Protein AF-A0ABD6CGY3-F1 (afdb_monomer_lite)

Organism: NCBI:txid1126241

Structure (mmCIF, N/CA/C/O backbone):
data_AF-A0ABD6CGY3-F1
#
_entry.id   AF-A0ABD6CGY3-F1
#
loop_
_atom_site.group_PDB
_atom_site.id
_atom_site.type_symbol
_atom_site.label_atom_id
_atom_site.label_alt_id
_atom_site.label_comp_id
_atom_site.label_asym_id
_atom_site.label_entity_id
_atom_site.label_seq_id
_atom_site.pdbx_PDB_ins_code
_atom_site.Cartn_x
_atom_site.Cartn_y
_atom_site.Cartn_z
_atom_site.occupancy
_atom_site.B_iso_or_equiv
_atom_site.auth_seq_id
_atom_site.auth_comp_id
_atom_site.auth_asym_id
_atom_site.auth_atom_id
_atom_site.pdbx_PDB_model_num
ATOM 1 N N . MET A 1 1 ? 6.814 -21.842 37.282 1.00 45.16 1 MET A N 1
ATOM 2 C CA . MET A 1 1 ? 6.608 -22.205 35.866 1.00 45.16 1 MET A CA 1
ATOM 3 C C . MET A 1 1 ? 5.129 -22.020 35.593 1.00 45.16 1 MET A C 1
ATOM 5 O O . MET A 1 1 ? 4.341 -22.795 36.112 1.00 45.16 1 MET A O 1
ATOM 9 N N . THR A 1 2 ? 4.745 -20.936 34.924 1.00 46.62 2 THR A N 1
ATOM 10 C CA . THR A 1 2 ? 3.344 -20.620 34.611 1.00 46.62 2 THR A CA 1
ATOM 11 C C . THR A 1 2 ? 3.221 -20.396 33.108 1.00 46.62 2 THR A C 1
ATOM 13 O O . THR A 1 2 ? 3.929 -19.546 32.574 1.00 46.62 2 THR A O 1
ATOM 16 N N . ASN A 1 3 ? 2.371 -21.231 32.499 1.00 42.38 3 ASN A N 1
ATOM 17 C CA . ASN A 1 3 ? 1.693 -21.188 31.193 1.00 42.38 3 ASN A CA 1
ATOM 18 C C . ASN A 1 3 ? 1.908 -19.918 30.353 1.00 42.38 3 ASN A C 1
ATOM 20 O O . ASN A 1 3 ? 1.675 -18.812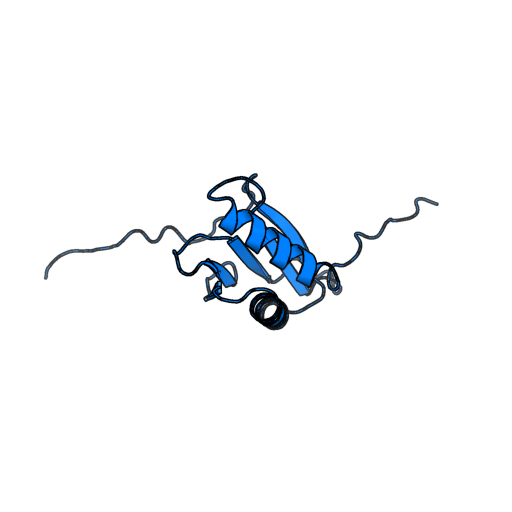 30.828 1.00 42.38 3 ASN A O 1
ATOM 24 N N . SER A 1 4 ? 2.414 -20.052 29.123 1.00 51.31 4 SER A N 1
ATOM 25 C CA . SER A 1 4 ? 1.615 -20.325 27.908 1.00 51.31 4 SER A CA 1
ATOM 26 C C . SER A 1 4 ? 0.495 -19.302 27.709 1.00 51.31 4 SER A C 1
ATOM 28 O O . SER A 1 4 ? -0.676 -19.595 27.927 1.00 51.31 4 SER A O 1
ATOM 30 N N . SER A 1 5 ? 0.896 -18.116 27.252 1.00 49.97 5 SER A N 1
ATOM 31 C CA . SER A 1 5 ? 0.102 -17.299 26.336 1.00 49.97 5 SER A CA 1
ATOM 32 C C . SER A 1 5 ? 0.797 -17.373 24.980 1.00 49.97 5 SER A C 1
ATOM 34 O O . SER A 1 5 ? 1.530 -16.468 24.591 1.00 49.97 5 SER A O 1
ATOM 36 N N . GLU A 1 6 ? 0.627 -18.497 24.288 1.00 47.41 6 GLU A N 1
ATOM 37 C CA . GLU A 1 6 ? 0.758 -18.517 22.833 1.00 47.41 6 GLU A CA 1
ATOM 38 C C . GLU A 1 6 ? -0.473 -17.780 22.303 1.00 47.41 6 GLU A C 1
ATOM 40 O O . GLU A 1 6 ? -1.506 -18.368 21.986 1.00 47.41 6 GLU A O 1
ATOM 45 N N . GLU A 1 7 ? -0.400 -16.449 22.335 1.00 42.12 7 GLU A N 1
ATOM 46 C CA . GLU A 1 7 ? -1.309 -15.613 21.571 1.00 42.12 7 GLU A CA 1
ATOM 47 C C . GLU A 1 7 ? -1.099 -16.008 20.110 1.00 42.12 7 GLU A C 1
ATOM 49 O O . GLU A 1 7 ? -0.016 -15.846 19.549 1.00 42.12 7 GLU A O 1
ATOM 54 N N . SER A 1 8 ? -2.114 -16.664 19.552 1.00 47.53 8 SER A N 1
ATOM 55 C CA . SER A 1 8 ? -2.136 -17.151 18.182 1.00 47.53 8 SER A CA 1
ATOM 56 C C . SER A 1 8 ? -2.024 -15.971 17.224 1.00 47.53 8 SER A C 1
ATOM 58 O O . SER A 1 8 ? -3.029 -15.417 16.788 1.00 47.53 8 SER A O 1
ATOM 60 N N . THR A 1 9 ? -0.807 -15.591 16.858 1.00 44.78 9 THR A N 1
ATOM 61 C CA . THR A 1 9 ? -0.560 -14.815 15.647 1.00 44.78 9 THR A CA 1
ATOM 62 C C . THR A 1 9 ? -0.485 -15.796 14.487 1.00 44.78 9 THR A C 1
ATOM 64 O O . THR A 1 9 ? 0.578 -16.155 13.986 1.00 44.78 9 THR A O 1
ATOM 67 N N . ALA A 1 10 ? -1.662 -16.268 14.072 1.00 43.97 10 ALA A N 1
ATOM 68 C CA . ALA A 1 10 ? -1.855 -16.778 12.725 1.00 43.97 10 ALA A CA 1
ATOM 69 C C . ALA A 1 10 ? -1.534 -15.631 11.749 1.00 43.97 10 ALA A C 1
ATOM 71 O O . ALA A 1 10 ? -2.392 -14.834 11.404 1.00 43.97 10 ALA A O 1
ATOM 72 N N . ASP A 1 11 ? -0.258 -15.474 11.410 1.00 45.09 11 ASP A N 1
ATOM 73 C CA . ASP A 1 11 ? 0.240 -14.528 10.406 1.00 45.09 11 ASP A CA 1
ATOM 74 C C . ASP A 1 11 ? 1.452 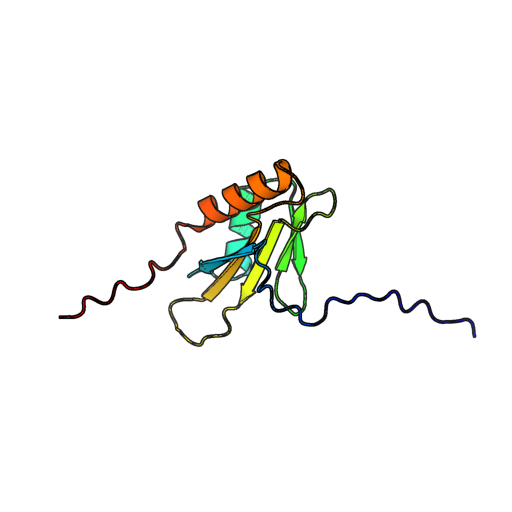-15.162 9.701 1.00 45.09 11 ASP A C 1
ATOM 76 O O . ASP A 1 11 ? 2.489 -14.550 9.463 1.00 45.09 11 ASP A O 1
ATOM 80 N N . ALA A 1 12 ? 1.353 -16.465 9.445 1.00 38.66 12 ALA A N 1
ATOM 81 C CA . ALA A 1 12 ? 2.366 -17.237 8.750 1.00 38.66 12 ALA A CA 1
ATOM 82 C C . ALA A 1 12 ? 1.738 -17.818 7.483 1.00 38.66 12 ALA A C 1
ATOM 84 O O . ALA A 1 12 ? 1.134 -18.887 7.504 1.00 38.66 12 ALA A O 1
ATOM 85 N N . GLY A 1 13 ? 1.883 -17.085 6.378 1.00 41.16 13 GLY A N 1
ATOM 86 C CA . GLY A 1 13 ? 1.706 -17.642 5.038 1.00 41.16 13 GLY A CA 1
ATOM 87 C C . GLY A 1 13 ? 0.330 -17.486 4.395 1.00 41.16 13 GLY A C 1
ATOM 88 O O . GLY A 1 13 ? 0.010 -18.272 3.508 1.00 41.16 13 GLY A O 1
ATOM 89 N N . GLU A 1 14 ? -0.476 -16.489 4.769 1.00 45.09 14 GLU A N 1
ATOM 90 C CA . GLU A 1 14 ? -1.653 -16.156 3.959 1.00 45.09 14 GLU A CA 1
ATOM 91 C C . GLU A 1 14 ? -1.195 -15.614 2.601 1.00 45.09 14 GLU A C 1
ATOM 93 O O . GLU A 1 14 ? -0.761 -14.470 2.454 1.00 45.09 14 GLU A O 1
ATOM 98 N N . SER A 1 15 ? -1.274 -16.467 1.583 1.00 49.00 15 SER A N 1
ATOM 99 C CA . SER A 1 15 ? -1.349 -16.029 0.200 1.00 49.00 15 SER A CA 1
ATOM 100 C C . SER A 1 15 ? -2.574 -15.122 0.105 1.00 49.00 15 SER A C 1
ATOM 102 O O . SER A 1 15 ? -3.694 -15.627 0.114 1.00 49.00 15 SER A O 1
ATOM 104 N N . PHE A 1 16 ? -2.371 -13.800 0.065 1.00 56.97 16 PHE A N 1
ATOM 105 C CA . PHE A 1 16 ? -3.428 -12.798 -0.117 1.00 56.97 16 PHE A CA 1
ATOM 106 C C . PHE A 1 16 ? -4.062 -12.958 -1.507 1.00 56.97 16 PHE A C 1
ATOM 108 O O . PHE A 1 16 ? -3.804 -12.194 -2.429 1.00 56.97 16 PHE A O 1
ATOM 115 N N . THR A 1 17 ? -4.855 -14.012 -1.652 1.00 57.19 17 THR A N 1
ATOM 116 C CA . THR A 1 17 ? -5.701 -14.342 -2.806 1.00 57.19 17 THR A CA 1
ATOM 117 C C . THR A 1 17 ? -7.155 -14.081 -2.423 1.00 57.19 17 THR A C 1
ATOM 119 O O . THR A 1 17 ? -8.075 -14.773 -2.850 1.00 57.19 17 THR A O 1
ATOM 122 N N . ASP A 1 18 ? -7.338 -13.131 -1.512 1.00 66.62 18 ASP A N 1
ATOM 123 C CA . ASP A 1 18 ? -8.625 -12.791 -0.952 1.00 66.62 18 ASP A CA 1
ATOM 124 C C . ASP A 1 18 ? -9.386 -11.947 -1.983 1.00 66.62 18 ASP A C 1
ATOM 126 O O . ASP A 1 18 ? -8.809 -10.991 -2.510 1.00 66.62 18 ASP A O 1
ATOM 130 N N . PRO A 1 19 ? -10.658 -12.255 -2.295 1.00 69.81 19 PRO A N 1
ATOM 131 C CA . PRO A 1 19 ? -11.441 -11.488 -3.268 1.00 69.81 19 PRO A CA 1
ATOM 132 C C . PRO A 1 19 ? -11.621 -10.020 -2.855 1.00 69.81 19 PRO A C 1
ATOM 134 O O . PRO A 1 19 ? -11.928 -9.168 -3.685 1.00 69.81 19 PRO A O 1
ATOM 137 N N . GLU A 1 20 ? -11.401 -9.713 -1.577 1.00 79.31 20 GLU A N 1
ATOM 138 C CA . GLU A 1 20 ? -11.413 -8.360 -1.035 1.00 79.31 20 GLU A CA 1
ATOM 139 C C . GLU A 1 20 ? -10.186 -7.523 -1.437 1.00 79.31 20 GLU A C 1
ATOM 141 O O . GLU A 1 20 ? -10.189 -6.310 -1.214 1.00 79.31 20 GLU A O 1
ATOM 146 N N . PHE A 1 21 ? -9.141 -8.126 -2.018 1.00 85.06 21 PHE A N 1
ATOM 147 C CA . PHE A 1 21 ? -7.900 -7.456 -2.408 1.00 85.06 21 PHE A CA 1
ATOM 148 C C . PHE A 1 21 ? -7.602 -7.630 -3.900 1.00 85.06 21 PHE A C 1
ATOM 150 O O . PHE A 1 21 ? -7.560 -8.733 -4.436 1.00 85.06 21 PHE A O 1
ATOM 157 N N . ALA A 1 22 ? -7.319 -6.515 -4.567 1.00 86.06 22 ALA A N 1
ATOM 158 C CA . ALA A 1 22 ? -6.756 -6.499 -5.906 1.00 86.06 22 ALA A CA 1
ATOM 159 C C . ALA A 1 22 ? -5.227 -6.488 -5.835 1.00 86.06 22 ALA A C 1
ATOM 161 O O . ALA A 1 22 ? -4.632 -5.919 -4.920 1.00 86.06 22 ALA A O 1
ATOM 162 N N . THR A 1 23 ? -4.580 -7.098 -6.823 1.00 87.38 23 THR A N 1
ATOM 163 C CA . THR A 1 23 ? -3.120 -7.154 -6.922 1.00 87.38 23 THR A CA 1
ATOM 164 C C . THR A 1 23 ? -2.632 -6.350 -8.123 1.00 87.38 23 THR A C 1
ATOM 166 O O . THR A 1 23 ? -3.228 -6.414 -9.194 1.00 87.38 23 THR A O 1
ATOM 169 N N . MET A 1 24 ? -1.535 -5.616 -7.951 1.00 86.75 24 MET A N 1
ATOM 170 C CA . MET A 1 24 ? -0.884 -4.799 -8.971 1.00 86.75 24 MET A CA 1
ATOM 171 C C . MET A 1 24 ? 0.633 -5.065 -8.956 1.00 86.75 24 MET A C 1
ATOM 173 O O . MET A 1 24 ? 1.249 -4.957 -7.891 1.00 86.75 24 MET A O 1
ATOM 177 N N . PRO A 1 25 ? 1.241 -5.448 -10.094 1.00 88.81 25 PRO A N 1
ATOM 178 C CA . PRO A 1 25 ? 2.693 -5.553 -10.218 1.00 88.81 25 PRO A CA 1
ATOM 179 C C . PRO A 1 25 ? 3.325 -4.158 -10.255 1.00 88.81 25 PRO A C 1
ATOM 181 O O . PRO A 1 25 ? 2.753 -3.235 -10.843 1.00 88.81 25 PRO A O 1
ATOM 184 N N . LEU A 1 26 ? 4.492 -4.021 -9.633 1.00 88.12 26 LEU A N 1
ATOM 185 C CA . LEU A 1 26 ? 5.260 -2.785 -9.542 1.00 88.12 26 LEU A CA 1
ATOM 186 C C . LEU A 1 26 ? 6.707 -3.016 -9.986 1.00 88.12 26 LEU A C 1
ATOM 188 O O . LEU A 1 26 ? 7.335 -4.007 -9.616 1.00 88.12 26 LEU A O 1
ATOM 192 N N . GLU A 1 27 ? 7.252 -2.051 -10.717 1.00 89.19 27 GLU A N 1
ATOM 193 C CA . GLU A 1 27 ? 8.640 -2.059 -11.204 1.00 89.19 27 GLU A CA 1
ATOM 194 C C . GLU A 1 27 ? 9.638 -1.518 -10.165 1.00 89.19 27 GLU A C 1
ATOM 196 O O . GLU A 1 27 ? 10.850 -1.571 -10.357 1.00 89.19 27 GLU A O 1
ATOM 201 N N . ILE A 1 28 ? 9.136 -1.017 -9.036 1.00 89.25 28 ILE A N 1
ATOM 202 C CA . ILE A 1 28 ? 9.932 -0.443 -7.944 1.00 89.25 28 ILE A CA 1
ATOM 203 C C . ILE A 1 28 ? 10.110 -1.424 -6.786 1.00 89.25 28 ILE A C 1
ATOM 205 O O . ILE A 1 28 ? 9.306 -2.343 -6.603 1.00 89.25 28 ILE A O 1
ATOM 209 N N . SER A 1 29 ? 11.147 -1.213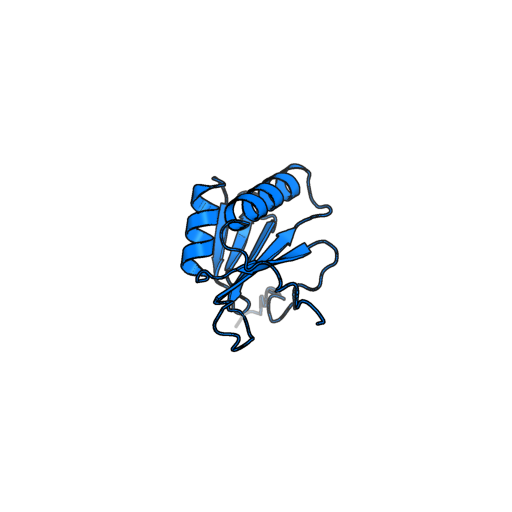 -5.980 1.00 89.94 29 SER A N 1
ATOM 210 C CA . SER A 1 29 ? 11.438 -2.039 -4.805 1.00 89.94 29 SER A CA 1
ATOM 211 C C . SER A 1 29 ? 10.347 -1.909 -3.734 1.00 89.94 29 SER A C 1
ATOM 213 O O . SER A 1 29 ? 9.604 -0.927 -3.697 1.00 89.94 29 SER A O 1
ATOM 215 N N . VAL A 1 30 ? 10.276 -2.867 -2.805 1.00 89.06 30 VAL A N 1
ATOM 216 C CA . VAL A 1 30 ? 9.318 -2.815 -1.684 1.00 89.06 30 VAL A CA 1
ATOM 217 C C . VAL A 1 30 ? 9.498 -1.547 -0.841 1.00 89.06 30 VAL A C 1
ATOM 219 O O . VAL A 1 30 ? 8.507 -0.898 -0.513 1.00 89.06 30 VAL A O 1
ATOM 222 N N . ASP A 1 31 ? 10.737 -1.164 -0.523 1.00 89.12 31 ASP A N 1
ATOM 223 C CA . ASP A 1 31 ? 11.030 0.055 0.243 1.00 89.12 31 ASP A CA 1
ATOM 224 C C . ASP A 1 31 ? 10.559 1.328 -0.477 1.00 89.12 31 ASP A C 1
ATOM 226 O O . ASP A 1 31 ? 9.920 2.183 0.136 1.00 89.12 31 ASP A O 1
ATOM 230 N N . GLU A 1 32 ? 10.806 1.427 -1.786 1.00 90.31 32 GLU A N 1
ATOM 231 C CA . GLU A 1 32 ? 10.369 2.561 -2.612 1.00 90.31 32 GLU A CA 1
ATOM 232 C C . GLU A 1 32 ? 8.842 2.640 -2.683 1.00 90.31 32 GLU A C 1
ATOM 234 O O . GLU A 1 32 ? 8.258 3.707 -2.502 1.00 90.31 32 GLU A O 1
ATOM 239 N N . ALA A 1 33 ? 8.172 1.500 -2.870 1.00 90.62 33 ALA A N 1
ATOM 240 C CA . ALA A 1 33 ? 6.716 1.439 -2.881 1.00 90.62 33 ALA A CA 1
ATOM 241 C C . ALA A 1 33 ? 6.108 1.879 -1.541 1.00 90.62 33 ALA A C 1
ATOM 243 O O . ALA A 1 33 ? 5.059 2.523 -1.522 1.00 90.62 33 ALA A O 1
ATOM 244 N N . ILE A 1 34 ? 6.749 1.565 -0.412 1.00 90.44 34 ILE A N 1
ATOM 245 C CA . ILE A 1 34 ? 6.289 2.020 0.905 1.00 90.44 34 ILE A CA 1
ATOM 246 C C . ILE A 1 34 ? 6.511 3.518 1.106 1.00 90.44 34 ILE A C 1
ATOM 248 O O . ILE A 1 34 ? 5.629 4.173 1.669 1.00 90.44 34 ILE A O 1
ATOM 252 N N . ASP A 1 35 ? 7.629 4.069 0.633 1.00 91.06 35 ASP A N 1
ATOM 253 C CA . ASP A 1 35 ? 7.872 5.514 0.679 1.00 91.06 35 ASP A CA 1
ATOM 254 C C . ASP A 1 35 ? 6.786 6.273 -0.100 1.00 91.06 35 ASP A C 1
ATOM 256 O O . ASP A 1 35 ? 6.132 7.168 0.438 1.00 91.06 35 ASP A O 1
ATOM 260 N N . GLU A 1 36 ? 6.467 5.796 -1.303 1.00 92.12 36 GLU A N 1
ATOM 261 C CA . GLU A 1 36 ? 5.393 6.314 -2.156 1.00 92.12 36 GLU A CA 1
ATOM 262 C C . GLU A 1 36 ? 4.005 6.220 -1.500 1.00 92.12 36 GLU A C 1
ATOM 264 O O . GLU A 1 36 ? 3.210 7.166 -1.532 1.00 92.12 36 GLU A O 1
ATOM 269 N N . VAL A 1 37 ? 3.712 5.108 -0.818 1.00 89.94 37 VAL A N 1
ATOM 270 C CA . VAL A 1 37 ? 2.482 4.948 -0.024 1.00 89.94 37 VAL A CA 1
ATOM 271 C C . VAL A 1 37 ? 2.403 5.981 1.097 1.00 89.94 37 VAL A C 1
ATOM 273 O O . VAL A 1 37 ? 1.348 6.587 1.316 1.00 89.94 37 VAL A O 1
ATOM 276 N N . HIS A 1 38 ? 3.503 6.174 1.822 1.00 88.62 38 HIS A N 1
ATOM 277 C CA . HIS A 1 38 ? 3.587 7.113 2.935 1.00 88.62 38 HIS A CA 1
ATOM 278 C C . HIS A 1 38 ? 3.546 8.572 2.462 1.00 88.62 38 HIS A C 1
ATOM 280 O O . HIS A 1 38 ? 3.039 9.440 3.189 1.00 88.62 38 HIS A O 1
ATOM 286 N N . ASP A 1 39 ? 4.047 8.871 1.264 1.00 89.31 39 ASP A N 1
ATOM 287 C CA . ASP A 1 39 ? 3.924 10.192 0.659 1.00 89.31 39 ASP A CA 1
ATOM 288 C C . ASP A 1 39 ? 2.474 10.487 0.263 1.00 89.31 39 ASP A C 1
ATOM 290 O O . ASP A 1 39 ? 1.885 11.465 0.741 1.00 89.31 39 ASP A O 1
ATOM 294 N N . ALA A 1 40 ? 1.858 9.572 -0.489 1.00 88.56 40 ALA A N 1
ATOM 295 C CA . ALA A 1 40 ? 0.510 9.722 -1.021 1.00 88.56 40 ALA A CA 1
ATOM 296 C C . ALA A 1 40 ? -0.585 9.740 0.058 1.00 88.56 40 ALA A C 1
ATOM 298 O O . ALA A 1 40 ? -1.584 10.464 -0.059 1.00 88.56 40 ALA A O 1
ATOM 299 N N . VAL A 1 41 ? -0.440 8.927 1.111 1.00 87.38 41 VAL A N 1
ATOM 300 C CA . VAL A 1 41 ? -1.474 8.757 2.137 1.00 87.38 41 VAL A CA 1
ATOM 301 C C . VAL A 1 41 ? -0.872 8.786 3.540 1.00 87.38 41 VAL A C 1
ATOM 303 O O . VAL A 1 41 ? -0.299 7.822 4.039 1.00 87.38 41 VAL A O 1
ATOM 306 N N . LYS A 1 42 ? -1.108 9.895 4.246 1.00 86.69 42 LYS A N 1
ATOM 307 C CA . LYS A 1 42 ? -0.722 10.043 5.655 1.00 86.69 42 LYS A CA 1
ATOM 308 C C . LYS A 1 42 ? -1.621 9.219 6.594 1.00 86.69 42 LYS A C 1
ATOM 310 O O . LYS A 1 42 ? -2.783 8.914 6.295 1.00 86.69 42 LYS A O 1
ATOM 315 N N . GLY A 1 43 ? -1.091 8.900 7.776 1.00 85.38 43 GLY A N 1
ATOM 316 C CA . GLY A 1 43 ? -1.807 8.118 8.795 1.00 85.38 43 GLY A CA 1
ATOM 317 C C . GLY A 1 43 ? -1.974 6.651 8.396 1.00 85.38 43 GLY A C 1
ATOM 318 O O . GLY A 1 43 ? -3.060 6.081 8.545 1.00 85.38 43 GLY A O 1
ATOM 319 N N . LEU A 1 44 ? -0.918 6.093 7.806 1.00 87.50 44 LEU A N 1
ATOM 320 C CA . LEU A 1 44 ? -0.743 4.675 7.534 1.00 87.50 44 LEU A CA 1
ATOM 321 C C . LEU A 1 44 ? 0.490 4.178 8.286 1.00 87.50 44 LEU A C 1
ATOM 323 O O . LEU A 1 44 ? 1.427 4.939 8.528 1.00 87.50 44 LEU A O 1
ATOM 327 N N . HIS A 1 45 ? 0.464 2.905 8.656 1.00 87.62 45 HIS A N 1
ATOM 328 C CA . HIS A 1 45 ? 1.549 2.232 9.349 1.00 87.62 45 HIS A CA 1
ATOM 329 C C . HIS A 1 45 ? 1.951 0.990 8.559 1.00 87.62 45 HIS A C 1
ATOM 331 O O . HIS A 1 45 ? 1.166 0.047 8.445 1.00 87.62 45 HIS A O 1
ATOM 337 N N . GLY A 1 46 ? 3.172 0.997 8.027 1.00 88.31 46 GLY A N 1
ATOM 338 C CA . GLY A 1 46 ? 3.825 -0.189 7.487 1.00 88.31 46 GLY A CA 1
ATOM 339 C C . GLY A 1 46 ? 4.389 -1.046 8.618 1.00 88.31 46 GLY A C 1
ATOM 340 O O . GLY A 1 46 ? 5.108 -0.550 9.482 1.00 88.31 46 GLY A O 1
ATOM 341 N N . THR A 1 47 ? 4.049 -2.331 8.642 1.00 90.06 47 THR A N 1
ATOM 342 C CA . THR A 1 47 ? 4.657 -3.327 9.531 1.00 90.06 47 THR A CA 1
ATOM 343 C C . THR A 1 47 ? 5.329 -4.397 8.674 1.00 90.06 47 THR A C 1
ATOM 345 O O . THR A 1 47 ? 4.626 -5.045 7.894 1.00 90.06 47 THR A O 1
ATOM 348 N N . PRO A 1 48 ? 6.653 -4.600 8.789 1.00 86.88 48 PRO A N 1
ATOM 349 C CA . PRO A 1 48 ? 7.328 -5.678 8.082 1.00 86.88 48 PRO A CA 1
ATOM 350 C C . PRO A 1 48 ? 6.871 -7.032 8.634 1.00 86.88 48 PRO A C 1
ATOM 352 O O . PRO A 1 48 ? 6.786 -7.232 9.846 1.00 86.88 48 PRO A O 1
ATOM 355 N N . THR A 1 49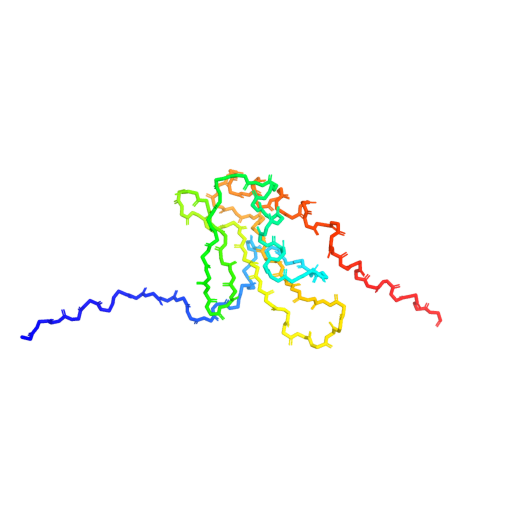 ? 6.561 -7.958 7.734 1.00 84.44 49 THR A N 1
ATOM 356 C CA . THR A 1 49 ? 6.139 -9.330 8.032 1.00 84.44 49 THR A CA 1
ATOM 357 C C . THR A 1 49 ? 6.866 -10.305 7.100 1.00 84.44 49 THR A C 1
ATOM 359 O O . THR A 1 49 ? 7.386 -9.877 6.068 1.00 84.44 49 THR A O 1
ATOM 362 N N . PRO A 1 50 ? 6.885 -11.617 7.399 1.00 78.69 50 PRO A N 1
ATOM 363 C CA . PRO A 1 50 ? 7.512 -12.616 6.528 1.00 78.69 50 PRO A CA 1
ATOM 364 C C . PRO A 1 50 ? 6.934 -12.677 5.105 1.00 78.69 50 PRO A C 1
ATOM 366 O O . PRO A 1 50 ? 7.569 -13.221 4.213 1.00 78.69 50 PRO A O 1
ATOM 369 N N . VAL A 1 51 ? 5.729 -12.139 4.896 1.00 75.50 51 VAL A N 1
ATOM 370 C CA . VAL A 1 51 ? 5.028 -12.109 3.602 1.00 75.50 51 VAL A CA 1
ATOM 371 C C . VAL A 1 51 ? 5.117 -10.746 2.899 1.00 75.50 51 VAL A C 1
ATOM 373 O O . VAL A 1 51 ? 4.435 -10.539 1.898 1.00 75.50 51 VAL A O 1
ATOM 376 N N . GLY A 1 52 ? 5.911 -9.806 3.427 1.00 85.88 52 GLY A N 1
ATOM 377 C CA . GLY A 1 52 ? 6.046 -8.430 2.936 1.00 85.88 52 GLY A CA 1
ATOM 378 C C . GLY A 1 52 ? 5.675 -7.376 3.984 1.00 85.88 52 GLY A C 1
ATOM 379 O O . GLY A 1 52 ? 5.520 -7.664 5.170 1.00 85.88 52 GLY A O 1
ATOM 380 N N . ILE A 1 53 ? 5.511 -6.126 3.570 1.00 90.94 53 ILE A N 1
ATOM 381 C CA . ILE A 1 53 ? 5.133 -5.008 4.434 1.00 90.94 53 ILE A CA 1
ATOM 382 C C . ILE A 1 53 ? 3.614 -4.828 4.410 1.00 90.94 53 ILE A C 1
ATOM 384 O O . ILE A 1 53 ? 3.024 -4.445 3.399 1.00 90.94 53 ILE A O 1
ATOM 388 N N . LYS A 1 54 ? 2.965 -5.080 5.552 1.00 91.00 54 LYS A N 1
ATOM 389 C CA . LYS A 1 54 ? 1.527 -4.854 5.741 1.00 91.00 54 LYS A CA 1
ATOM 390 C C . LYS A 1 54 ? 1.271 -3.393 6.082 1.00 91.00 54 LYS A C 1
ATOM 392 O O . LYS A 1 54 ? 1.783 -2.890 7.078 1.00 91.00 54 LYS A O 1
ATOM 397 N N . VAL A 1 55 ? 0.435 -2.731 5.295 1.00 90.12 55 VAL A N 1
ATOM 398 C CA . VAL A 1 55 ? 0.041 -1.333 5.468 1.00 90.12 55 VAL A CA 1
ATOM 399 C C . VAL A 1 55 ? -1.335 -1.273 6.119 1.00 90.12 55 VAL A C 1
ATOM 401 O O . VAL A 1 55 ? -2.341 -1.711 5.549 1.00 90.12 55 VAL A O 1
ATOM 404 N N . ARG A 1 56 ? -1.385 -0.712 7.327 1.00 90.25 56 ARG A N 1
ATOM 405 C CA . ARG A 1 56 ? -2.606 -0.576 8.128 1.00 90.25 56 ARG A CA 1
ATOM 406 C C . ARG A 1 56 ? -2.966 0.885 8.374 1.00 90.25 56 ARG A C 1
ATOM 408 O O . ARG A 1 56 ? -2.095 1.753 8.401 1.00 90.25 56 ARG A O 1
ATOM 415 N N . THR A 1 57 ? -4.248 1.174 8.577 1.00 87.12 57 THR A N 1
ATOM 416 C CA . THR A 1 57 ? -4.684 2.467 9.124 1.00 87.12 57 THR A CA 1
ATOM 417 C C . THR A 1 57 ? -4.284 2.592 10.595 1.00 87.12 57 THR A C 1
ATOM 419 O O . THR A 1 57 ? -3.955 1.602 11.246 1.00 87.12 57 THR A O 1
ATOM 422 N N . THR A 1 58 ? -4.344 3.807 11.144 1.00 85.06 58 THR A N 1
ATOM 423 C CA . THR A 1 58 ? -4.135 4.057 12.583 1.00 85.06 58 THR A CA 1
ATOM 424 C C . THR A 1 58 ? -5.100 3.263 13.474 1.00 85.06 58 THR A C 1
ATOM 426 O O . THR A 1 58 ? -4.728 2.876 14.574 1.00 85.06 58 THR A O 1
ATOM 429 N N . ASP A 1 59 ? -6.294 2.936 12.975 1.00 82.69 59 ASP A N 1
ATOM 430 C CA . ASP A 1 59 ? -7.272 2.069 13.650 1.00 82.69 59 ASP A CA 1
ATOM 431 C C . ASP A 1 59 ? -6.950 0.563 13.542 1.00 82.69 59 ASP A C 1
ATOM 433 O O . ASP A 1 59 ? -7.728 -0.274 13.990 1.00 82.69 59 ASP A O 1
ATOM 437 N N . GLY A 1 60 ? -5.828 0.194 12.914 1.00 83.75 60 GLY A N 1
ATOM 438 C CA . GLY A 1 60 ? -5.372 -1.191 12.767 1.00 83.75 60 GLY A CA 1
ATOM 439 C C . GLY A 1 60 ? -5.936 -1.942 11.556 1.00 83.75 60 GLY A C 1
ATOM 440 O O . GLY A 1 60 ? -5.611 -3.115 11.366 1.00 83.75 60 GLY A O 1
ATOM 441 N N . MET A 1 61 ? -6.737 -1.298 10.699 1.00 86.00 61 MET A N 1
ATOM 442 C CA . MET A 1 61 ? -7.333 -1.961 9.532 1.00 86.00 61 MET A CA 1
ATOM 443 C C . MET A 1 61 ? -6.320 -2.143 8.402 1.00 86.00 61 MET A C 1
ATOM 445 O O . MET A 1 61 ? -5.699 -1.175 7.969 1.00 86.00 61 MET A O 1
ATOM 449 N N . LEU A 1 62 ? -6.202 -3.363 7.871 1.00 86.81 62 LEU A N 1
ATOM 450 C CA . LEU A 1 62 ? -5.361 -3.655 6.707 1.00 86.81 62 LEU A CA 1
ATOM 451 C C . LEU A 1 62 ? -5.957 -3.042 5.433 1.00 86.81 62 LEU A C 1
ATOM 453 O O . LEU A 1 62 ? -7.113 -3.311 5.094 1.00 86.81 62 LEU A O 1
ATOM 457 N N . VAL A 1 63 ? -5.150 -2.234 4.741 1.00 88.25 63 VAL A N 1
ATOM 458 C CA . VAL A 1 63 ? -5.528 -1.557 3.487 1.00 88.25 63 VAL A CA 1
ATOM 459 C C . VAL A 1 63 ? -4.678 -1.993 2.303 1.00 88.25 63 VAL A C 1
ATOM 461 O O . VAL A 1 63 ? -5.182 -2.009 1.182 1.00 88.25 63 VAL A O 1
ATOM 464 N N . ALA A 1 64 ? -3.417 -2.353 2.541 1.00 89.56 64 ALA A N 1
ATOM 465 C CA . ALA A 1 64 ? -2.531 -2.855 1.506 1.00 89.56 64 ALA A CA 1
ATOM 466 C C . ALA A 1 64 ? -1.429 -3.756 2.076 1.00 89.56 64 ALA A C 1
ATOM 468 O O . ALA A 1 64 ? -1.139 -3.728 3.271 1.00 89.56 64 ALA A O 1
ATOM 469 N N . VAL A 1 65 ? -0.803 -4.541 1.210 1.00 90.25 65 VAL A N 1
ATOM 470 C CA . VAL A 1 65 ? 0.393 -5.337 1.478 1.00 90.25 65 VAL A CA 1
ATOM 471 C C . VAL A 1 65 ? 1.329 -5.159 0.294 1.00 90.25 65 VAL A C 1
ATOM 473 O O . VAL A 1 65 ? 0.916 -5.363 -0.845 1.00 90.25 65 VAL A O 1
ATOM 476 N N . VAL A 1 66 ? 2.572 -4.779 0.555 1.00 90.44 66 VAL A N 1
ATOM 477 C CA . VAL A 1 66 ? 3.623 -4.698 -0.462 1.00 90.44 66 VAL A CA 1
ATOM 478 C C . VAL A 1 66 ? 4.591 -5.841 -0.219 1.00 90.44 66 VAL A C 1
ATOM 480 O O . VAL A 1 66 ? 5.083 -5.996 0.893 1.00 90.44 66 VAL A O 1
ATOM 483 N N . ARG A 1 67 ? 4.861 -6.656 -1.231 1.00 90.00 67 ARG A N 1
ATOM 484 C CA . ARG A 1 67 ? 5.794 -7.782 -1.125 1.00 90.00 67 ARG A CA 1
ATOM 485 C C . ARG A 1 67 ? 6.724 -7.829 -2.317 1.00 90.00 67 ARG A C 1
ATOM 487 O O . ARG A 1 67 ? 6.384 -7.304 -3.373 1.00 90.00 67 ARG A O 1
ATOM 494 N N . GLU A 1 68 ? 7.875 -8.458 -2.139 1.00 87.44 68 GLU A N 1
ATOM 495 C CA . GLU A 1 68 ? 8.777 -8.746 -3.250 1.00 87.44 68 GLU A CA 1
ATOM 496 C C . GLU A 1 68 ? 8.066 -9.663 -4.247 1.00 87.44 68 GLU A C 1
ATOM 498 O O . GLU A 1 68 ? 7.226 -10.495 -3.875 1.00 87.44 68 GLU A O 1
ATOM 503 N N . SER A 1 69 ? 8.353 -9.471 -5.529 1.00 78.94 69 SER A N 1
ATOM 504 C CA . SER A 1 69 ? 7.830 -10.359 -6.557 1.00 78.94 69 SER A CA 1
ATOM 505 C C . SER A 1 69 ? 8.596 -11.675 -6.533 1.00 78.94 69 SER A C 1
ATOM 507 O O . SER A 1 69 ? 9.815 -11.709 -6.605 1.00 78.94 69 SER A O 1
ATOM 509 N N . GLU A 1 70 ? 7.861 -12.781 -6.437 1.00 67.00 70 GLU A N 1
ATOM 510 C CA . GLU A 1 70 ? 8.421 -14.142 -6.395 1.00 67.00 70 GLU A CA 1
ATOM 511 C C . GLU A 1 70 ? 8.861 -14.646 -7.783 1.00 67.00 70 GLU A C 1
ATOM 513 O O . GLU A 1 70 ? 9.333 -15.771 -7.909 1.00 67.00 70 GLU A O 1
ATOM 518 N N . HIS A 1 71 ? 8.635 -13.854 -8.835 1.00 55.94 71 HIS A N 1
ATOM 519 C CA . HIS A 1 71 ? 9.038 -14.173 -10.202 1.00 55.94 71 HIS A CA 1
ATOM 520 C C . HIS A 1 71 ? 10.297 -13.386 -10.562 1.00 55.94 71 HIS A C 1
ATOM 522 O O . HIS A 1 71 ? 10.300 -12.165 -10.461 1.00 55.94 71 HIS A O 1
ATOM 528 N N . GLU A 1 72 ? 11.318 -14.102 -11.039 1.00 51.66 72 GLU A N 1
ATOM 529 C CA . GLU A 1 72 ? 12.553 -13.598 -11.671 1.00 51.66 72 GLU A CA 1
ATOM 530 C C . GLU A 1 72 ? 12.295 -12.872 -13.013 1.00 51.66 72 GLU A C 1
ATOM 532 O O . GLU A 1 72 ? 13.171 -12.790 -13.868 1.00 51.66 72 GLU A O 1
ATOM 537 N N . ASP A 1 73 ? 11.088 -12.353 -13.238 1.00 55.47 73 ASP A N 1
ATOM 538 C CA . ASP A 1 73 ? 10.845 -11.425 -14.333 1.00 55.47 73 ASP A CA 1
ATOM 539 C C . ASP A 1 73 ? 11.528 -10.101 -13.960 1.00 55.47 73 ASP A C 1
ATOM 541 O O . ASP A 1 73 ? 11.015 -9.355 -13.126 1.00 55.47 73 ASP A O 1
ATOM 545 N N . ASP A 1 74 ? 12.680 -9.814 -14.580 1.00 57.25 74 ASP A N 1
ATOM 546 C CA . ASP A 1 74 ? 13.542 -8.637 -14.339 1.00 57.25 74 ASP A CA 1
ATOM 547 C C . ASP A 1 74 ? 12.803 -7.280 -14.330 1.00 57.25 74 ASP A C 1
ATOM 549 O O . ASP A 1 74 ? 13.343 -6.280 -13.858 1.00 57.25 74 ASP A O 1
ATOM 553 N N . ALA A 1 75 ? 11.577 -7.219 -14.857 1.00 64.56 75 ALA A N 1
ATOM 554 C CA . ALA A 1 75 ? 10.759 -6.012 -14.890 1.00 64.56 75 ALA A CA 1
ATOM 555 C C . ALA A 1 75 ? 9.931 -5.779 -13.612 1.00 64.56 75 ALA A C 1
ATOM 557 O O . ALA A 1 75 ? 9.578 -4.639 -13.325 1.00 64.56 75 ALA A O 1
ATOM 558 N N . VAL A 1 76 ? 9.590 -6.817 -12.837 1.00 72.94 76 VAL A N 1
ATOM 559 C CA . VAL A 1 76 ? 8.680 -6.677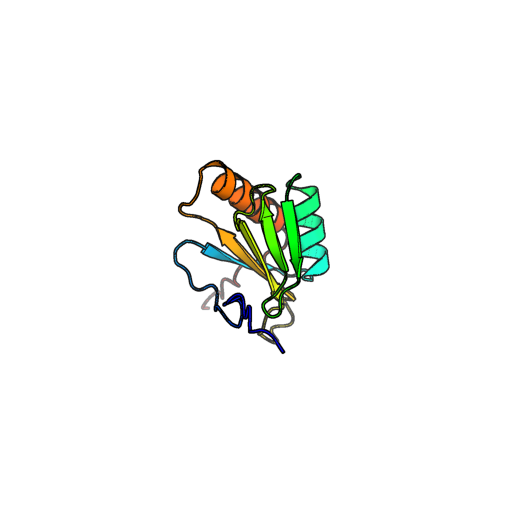 -11.689 1.00 72.94 76 VAL A CA 1
ATOM 560 C C . VAL A 1 76 ? 9.438 -6.854 -10.381 1.00 72.94 76 VAL A C 1
ATOM 562 O O . VAL A 1 76 ? 9.584 -7.960 -9.874 1.00 72.94 76 VAL A O 1
ATOM 565 N N . SER A 1 77 ? 9.841 -5.741 -9.780 1.00 83.12 77 SER A N 1
ATOM 566 C CA . SER A 1 77 ? 10.583 -5.717 -8.514 1.00 83.12 77 SER A CA 1
ATOM 567 C C . SER A 1 77 ? 9.700 -6.003 -7.290 1.00 83.12 77 SER A C 1
ATOM 569 O O . SER A 1 77 ? 10.134 -6.632 -6.324 1.00 83.12 77 SER A O 1
ATOM 571 N N . SER A 1 78 ? 8.437 -5.565 -7.298 1.00 88.19 78 SER A N 1
ATOM 572 C CA . SER A 1 78 ? 7.519 -5.792 -6.176 1.00 88.19 78 SER A CA 1
ATOM 573 C C . SER A 1 78 ? 6.058 -5.903 -6.604 1.00 88.19 78 SER A C 1
ATOM 575 O O . SER A 1 78 ? 5.686 -5.737 -7.765 1.00 88.19 78 SER A O 1
ATOM 577 N N . ARG A 1 79 ? 5.195 -6.245 -5.651 1.00 88.19 79 ARG A N 1
ATOM 578 C CA . ARG A 1 79 ? 3.770 -6.467 -5.866 1.00 88.19 79 ARG A CA 1
ATOM 579 C C . ARG A 1 79 ? 2.965 -5.830 -4.745 1.00 88.19 79 ARG A C 1
ATOM 581 O O . ARG A 1 79 ? 3.141 -6.154 -3.570 1.00 88.19 79 ARG A O 1
ATOM 588 N N . LEU A 1 80 ? 2.020 -4.981 -5.130 1.00 89.62 80 LEU A N 1
ATOM 589 C CA . LEU A 1 80 ? 1.030 -4.382 -4.246 1.00 89.62 80 LEU A CA 1
ATOM 590 C C . LEU A 1 80 ? -0.235 -5.233 -4.240 1.00 89.62 80 LEU A C 1
ATOM 592 O O . LEU A 1 80 ? -0.795 -5.528 -5.287 1.00 89.62 80 LEU A O 1
ATOM 596 N N . SER A 1 81 ? -0.732 -5.577 -3.061 1.00 90.00 81 SER A N 1
ATOM 597 C CA . SER A 1 81 ? -2.088 -6.092 -2.865 1.00 90.00 81 SER A CA 1
ATOM 598 C C . SER A 1 81 ? -2.871 -5.050 -2.078 1.00 90.00 81 SER A C 1
ATOM 600 O O . SER A 1 81 ? -2.500 -4.756 -0.948 1.00 90.00 81 SER A O 1
ATOM 602 N N . TYR A 1 82 ? -3.909 -4.449 -2.652 1.00 87.94 82 TYR A N 1
ATOM 603 C CA . TYR A 1 82 ? -4.681 -3.362 -2.045 1.00 87.94 82 TYR A CA 1
ATOM 604 C C . TYR A 1 82 ? -6.162 -3.721 -1.967 1.00 87.94 82 TYR A C 1
ATOM 606 O O . TYR A 1 82 ? -6.698 -4.418 -2.823 1.00 87.94 82 TYR A O 1
ATOM 614 N N . ARG A 1 83 ? -6.834 -3.261 -0.915 1.00 85.88 83 ARG A N 1
ATOM 615 C CA . ARG A 1 83 ? -8.220 -3.645 -0.635 1.00 85.88 83 ARG A CA 1
ATOM 616 C C . ARG A 1 83 ? -9.224 -2.936 -1.553 1.00 85.88 83 ARG A C 1
ATOM 618 O O . ARG A 1 83 ? -9.096 -1.732 -1.774 1.00 85.88 83 ARG A O 1
ATOM 625 N N . ILE A 1 84 ? -10.252 -3.652 -2.015 1.00 85.06 84 ILE A N 1
ATOM 626 C CA . ILE A 1 84 ? -11.310 -3.144 -2.906 1.00 85.06 84 ILE A CA 1
ATOM 627 C C . ILE A 1 84 ? -12.739 -3.265 -2.340 1.00 85.06 84 ILE A C 1
ATOM 629 O O . ILE A 1 84 ? -13.524 -2.351 -2.575 1.00 85.06 84 ILE A O 1
ATOM 633 N N . GLU A 1 85 ? -13.083 -4.284 -1.539 1.00 71.19 85 GLU A N 1
ATOM 634 C CA . GLU A 1 85 ? -14.456 -4.537 -1.021 1.00 71.19 85 GLU A CA 1
ATOM 635 C C . GLU A 1 85 ? -14.428 -5.209 0.383 1.00 71.19 85 GLU A C 1
ATOM 637 O O . GLU A 1 85 ? -13.347 -5.613 0.807 1.00 71.19 85 GLU A O 1
ATOM 642 N N . PRO A 1 86 ? -15.472 -5.081 1.240 1.00 63.25 86 PRO A N 1
ATOM 643 C CA . PRO A 1 86 ? -15.437 -3.984 2.197 1.00 63.25 86 PRO A CA 1
ATOM 644 C C . PRO A 1 86 ? -15.069 -4.402 3.629 1.00 63.25 86 PRO A C 1
ATOM 646 O O . PRO A 1 86 ? -15.572 -5.377 4.173 1.00 63.25 86 PRO A O 1
ATOM 649 N N . ALA A 1 87 ? -14.329 -3.520 4.309 1.00 61.69 87 ALA A N 1
ATOM 650 C CA . ALA A 1 87 ? -14.330 -3.438 5.777 1.00 61.69 87 ALA A CA 1
ATOM 651 C C . ALA A 1 87 ? -14.731 -2.041 6.301 1.00 61.69 87 ALA A C 1
ATOM 653 O O . ALA A 1 87 ? -15.307 -1.929 7.378 1.00 61.69 87 ALA A O 1
ATOM 654 N N . SER A 1 88 ? -14.470 -0.964 5.547 1.00 67.56 88 SER A N 1
ATOM 655 C CA . SER A 1 88 ? -14.920 0.409 5.836 1.00 67.56 88 SER A CA 1
ATOM 656 C C . SER A 1 88 ? -14.676 1.306 4.614 1.00 67.56 88 SER A C 1
ATOM 658 O O . SER A 1 88 ? -13.626 1.183 3.980 1.00 67.56 88 SER A O 1
ATOM 660 N N . GLU A 1 89 ? -15.577 2.251 4.310 1.00 77.88 89 GLU A N 1
ATOM 661 C CA . GLU A 1 89 ? -15.426 3.211 3.194 1.00 77.88 89 GLU A CA 1
ATOM 662 C C . GLU A 1 89 ? -14.087 3.967 3.241 1.00 77.88 89 GLU A C 1
ATOM 664 O O . GLU A 1 89 ? -13.472 4.247 2.210 1.00 77.88 89 GLU A O 1
ATOM 669 N N . LEU A 1 90 ? -13.592 4.269 4.445 1.00 82.00 90 LEU A N 1
ATOM 670 C CA . LEU A 1 90 ? -12.324 4.970 4.634 1.00 82.00 90 LEU A CA 1
ATOM 671 C C . LEU A 1 90 ? -11.121 4.097 4.256 1.00 82.00 90 LEU A C 1
ATOM 673 O O . LEU A 1 90 ? -10.177 4.596 3.641 1.00 82.00 90 LEU A O 1
ATOM 677 N N . ALA A 1 91 ? -11.158 2.808 4.599 1.00 80.88 91 ALA A N 1
ATOM 678 C CA . ALA A 1 91 ? -10.100 1.852 4.284 1.00 80.88 91 ALA A CA 1
ATOM 679 C C . ALA A 1 91 ? -9.998 1.634 2.769 1.00 80.88 91 ALA A C 1
ATOM 681 O O . ALA A 1 91 ? -8.917 1.789 2.202 1.00 80.88 91 ALA A O 1
ATOM 682 N N . THR A 1 92 ? -11.133 1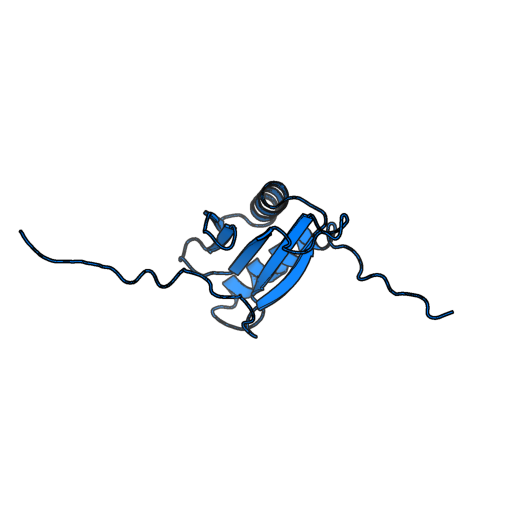.396 2.106 1.00 84.62 92 THR A N 1
ATOM 683 C CA . THR A 1 92 ? -11.199 1.245 0.646 1.00 84.62 92 THR A CA 1
ATOM 684 C C . THR A 1 92 ? -10.739 2.516 -0.066 1.00 84.62 92 THR A C 1
ATOM 686 O O . THR A 1 92 ? -9.922 2.458 -0.980 1.00 84.62 92 THR A O 1
ATOM 689 N N . ARG A 1 93 ? -11.166 3.699 0.396 1.00 86.62 93 ARG A N 1
ATOM 690 C CA . ARG A 1 93 ? -10.739 4.973 -0.203 1.00 86.62 93 ARG A CA 1
ATOM 691 C C . ARG A 1 93 ? -9.235 5.218 -0.062 1.00 86.62 93 ARG A C 1
ATOM 693 O O . ARG A 1 93 ? -8.626 5.786 -0.966 1.00 86.62 93 ARG A O 1
ATOM 700 N N . LYS A 1 94 ? -8.623 4.829 1.063 1.00 87.44 94 LYS A N 1
ATOM 701 C CA . LYS A 1 94 ? -7.163 4.908 1.238 1.00 87.44 94 LYS A CA 1
ATOM 702 C C . LYS A 1 94 ? -6.439 3.900 0.346 1.00 87.44 94 LYS A C 1
ATOM 704 O O . LYS A 1 94 ? -5.475 4.286 -0.302 1.00 87.44 94 LYS A O 1
ATOM 709 N N . ALA A 1 95 ? -6.926 2.664 0.265 1.00 88.12 95 ALA A N 1
ATOM 710 C CA . ALA A 1 95 ? -6.370 1.635 -0.610 1.00 88.12 95 ALA A CA 1
ATOM 711 C C . ALA A 1 95 ? -6.403 2.048 -2.092 1.00 88.12 95 ALA A C 1
ATOM 713 O O . ALA A 1 95 ? -5.405 1.902 -2.788 1.00 88.12 95 ALA A O 1
ATOM 714 N N . GLN A 1 96 ? -7.492 2.668 -2.553 1.00 88.44 96 GLN A N 1
ATOM 715 C CA . GLN A 1 96 ? -7.572 3.207 -3.914 1.00 88.44 96 GLN A CA 1
ATOM 716 C C . GLN A 1 96 ? -6.563 4.330 -4.163 1.00 88.44 96 GLN A C 1
ATOM 718 O O . GLN A 1 96 ? -5.932 4.363 -5.210 1.00 88.44 96 GLN A O 1
ATOM 723 N N . LYS A 1 97 ? -6.356 5.232 -3.195 1.00 90.00 97 LYS A N 1
ATOM 724 C CA . LYS A 1 97 ? -5.320 6.269 -3.321 1.00 90.00 97 LYS A CA 1
ATOM 725 C C . LYS A 1 97 ? -3.914 5.682 -3.409 1.00 90.00 97 LYS A C 1
ATOM 727 O O . LYS A 1 97 ? -3.105 6.199 -4.168 1.00 90.00 97 LYS A O 1
ATOM 732 N N . ILE A 1 98 ? -3.642 4.633 -2.632 1.00 90.25 98 ILE A N 1
ATOM 733 C CA . ILE A 1 98 ? -2.379 3.890 -2.694 1.00 90.25 98 ILE A CA 1
ATOM 734 C C . ILE A 1 98 ? -2.191 3.305 -4.092 1.00 90.25 98 ILE A C 1
ATOM 736 O O . ILE A 1 98 ? -1.150 3.529 -4.699 1.00 90.25 98 ILE A O 1
ATOM 740 N N . ALA A 1 99 ? -3.210 2.613 -4.610 1.00 89.38 99 ALA A N 1
ATOM 741 C CA . ALA A 1 99 ? -3.172 2.066 -5.959 1.00 89.38 99 ALA A CA 1
ATOM 742 C C . ALA A 1 99 ? -2.879 3.172 -6.979 1.00 89.38 99 ALA A C 1
ATOM 744 O O . ALA A 1 99 ? -1.896 3.069 -7.696 1.00 89.38 99 ALA A O 1
ATOM 745 N N . THR A 1 100 ? -3.621 4.283 -6.958 1.00 90.38 100 THR A N 1
ATOM 746 C CA . THR A 1 100 ? -3.411 5.399 -7.895 1.00 90.38 100 THR A CA 1
ATOM 747 C C . THR A 1 100 ? -2.040 6.057 -7.801 1.00 90.38 100 THR A C 1
ATOM 749 O O . THR A 1 100 ? -1.486 6.468 -8.818 1.00 90.38 100 THR A O 1
ATOM 752 N N . ALA A 1 101 ? -1.455 6.153 -6.609 1.00 90.25 101 ALA A N 1
ATOM 753 C CA . ALA A 1 101 ? -0.095 6.667 -6.460 1.00 90.25 101 ALA A CA 1
ATOM 754 C C . ALA A 1 101 ? 0.952 5.739 -7.096 1.00 90.25 101 ALA A C 1
ATOM 756 O O . ALA A 1 101 ? 1.961 6.214 -7.622 1.00 90.25 101 ALA A O 1
ATOM 757 N N . LEU A 1 102 ? 0.685 4.432 -7.061 1.00 90.31 102 LEU A N 1
ATOM 758 C CA . LEU A 1 102 ? 1.574 3.383 -7.543 1.00 90.31 102 LEU A CA 1
ATOM 759 C C . LEU A 1 102 ? 1.296 2.952 -8.993 1.00 90.31 102 LEU A C 1
ATOM 761 O O . LEU A 1 102 ? 2.166 2.347 -9.613 1.00 90.31 102 LEU A O 1
ATOM 765 N N . GLU A 1 103 ? 0.159 3.346 -9.579 1.00 89.25 103 GLU A N 1
ATOM 766 C CA . GLU A 1 103 ? -0.195 3.100 -10.988 1.00 89.25 103 GLU A CA 1
ATOM 767 C C . GLU A 1 103 ? 0.872 3.615 -11.965 1.00 89.25 103 GLU A C 1
ATOM 769 O O . GLU A 1 103 ? 1.056 3.050 -13.031 1.00 89.25 103 GLU A O 1
ATOM 774 N N . ARG A 1 104 ? 1.622 4.665 -11.623 1.00 87.94 104 ARG A N 1
ATOM 775 C CA . ARG A 1 104 ? 2.714 5.173 -12.477 1.00 87.94 104 ARG A CA 1
ATOM 776 C C . ARG A 1 104 ? 3.958 4.279 -12.516 1.00 87.94 104 ARG A C 1
ATOM 778 O O . ARG A 1 104 ? 4.808 4.488 -13.373 1.00 87.94 104 ARG A O 1
ATOM 785 N N . PHE A 1 105 ? 4.068 3.346 -11.576 1.00 88.06 105 PHE A N 1
ATOM 786 C CA . PHE A 1 105 ? 5.161 2.379 -11.459 1.00 88.06 105 PHE A CA 1
ATOM 787 C C . PHE A 1 105 ? 4.699 0.965 -11.810 1.00 88.06 105 PHE A C 1
ATOM 789 O O . PHE A 1 105 ? 5.404 -0.002 -11.524 1.00 88.06 105 PHE A O 1
ATOM 796 N N . THR A 1 106 ? 3.486 0.828 -12.351 1.00 85.75 106 THR A N 1
ATOM 797 C CA . THR A 1 106 ? 2.990 -0.463 -12.801 1.00 85.75 106 THR A CA 1
ATOM 798 C C . THR A 1 106 ? 3.506 -0.748 -14.200 1.00 85.75 106 THR A C 1
ATOM 800 O O . THR A 1 106 ? 3.417 0.095 -15.096 1.00 85.75 106 THR A O 1
ATOM 803 N N . THR A 1 107 ? 4.010 -1.961 -14.402 1.00 72.19 107 THR A N 1
ATOM 804 C CA . THR A 1 107 ? 4.295 -2.444 -15.745 1.00 72.19 107 THR A CA 1
ATOM 805 C C . THR A 1 107 ? 2.952 -2.609 -16.456 1.00 72.19 107 THR A C 1
ATOM 807 O O . THR A 1 107 ? 2.096 -3.357 -15.961 1.00 72.19 107 THR A O 1
ATOM 810 N N . PRO A 1 108 ? 2.707 -1.953 -17.606 1.00 60.66 108 PRO A N 1
ATOM 811 C CA . PRO A 1 108 ? 1.563 -2.319 -18.419 1.00 60.66 108 PRO A CA 1
ATOM 812 C C . PRO A 1 108 ? 1.752 -3.789 -18.777 1.00 60.66 108 PRO A C 1
ATOM 814 O O . PRO A 1 108 ? 2.771 -4.139 -19.370 1.00 60.66 108 PRO A O 1
ATOM 817 N N . ALA A 1 109 ? 0.808 -4.647 -18.373 1.00 55.69 109 ALA A N 1
ATOM 818 C CA . ALA A 1 109 ? 0.810 -6.044 -18.784 1.00 55.69 109 ALA A CA 1
ATOM 819 C C . ALA A 1 109 ? 1.000 -6.054 -20.298 1.00 55.69 109 ALA A C 1
ATOM 821 O O . ALA A 1 109 ? 0.162 -5.513 -21.027 1.00 55.69 109 ALA A O 1
ATOM 822 N N . GLU A 1 110 ? 2.161 -6.547 -20.728 1.00 46.38 110 GLU A N 1
ATOM 823 C CA . GLU A 1 110 ? 2.608 -6.485 -22.105 1.00 46.38 110 GLU A CA 1
ATOM 824 C C . GLU A 1 110 ? 1.461 -6.993 -22.975 1.00 46.38 110 GLU A C 1
ATOM 826 O O . GLU A 1 110 ? 1.059 -8.158 -22.917 1.00 46.38 110 GLU A O 1
ATOM 831 N N . THR A 1 111 ? 0.838 -6.078 -23.716 1.00 44.59 111 THR A N 1
ATOM 832 C CA . THR A 1 111 ? -0.154 -6.441 -24.713 1.00 44.59 111 THR A CA 1
ATOM 833 C C . THR A 1 111 ? 0.655 -7.071 -25.825 1.00 44.59 111 THR A C 1
ATOM 835 O O . THR A 1 111 ? 1.070 -6.364 -26.734 1.00 44.59 111 THR A O 1
ATOM 838 N N . VAL A 1 112 ? 0.963 -8.364 -25.711 1.00 54.91 112 VAL A N 1
ATOM 839 C CA . VAL A 1 112 ? 1.619 -9.116 -26.778 1.00 54.91 112 VAL A CA 1
ATOM 840 C C . VAL A 1 112 ? 0.793 -8.901 -28.051 1.00 54.91 112 VAL A C 1
ATOM 842 O O . VAL A 1 112 ? -0.352 -9.366 -28.118 1.00 54.91 112 VAL A O 1
ATOM 845 N N . PRO A 1 113 ? 1.283 -8.161 -29.066 1.00 50.81 113 PRO A N 1
ATOM 846 C CA . PRO A 1 113 ? 0.592 -8.141 -30.336 1.00 50.81 113 PRO A CA 1
ATOM 847 C C . PRO A 1 113 ? 0.800 -9.535 -30.925 1.00 50.81 113 PRO A C 1
ATOM 849 O O . PRO A 1 113 ? 1.894 -9.884 -31.357 1.00 50.81 113 PRO A O 1
ATOM 852 N N . SER A 1 114 ? -0.244 -10.362 -30.881 1.00 52.19 114 SER A N 1
ATOM 853 C CA . SER A 1 114 ? -0.299 -11.584 -31.681 1.00 52.19 114 SER A CA 1
ATOM 854 C C . SER A 1 114 ? -0.286 -11.156 -33.150 1.00 52.19 114 SER A C 1
ATOM 856 O O . SER A 1 114 ? -1.316 -10.736 -33.678 1.00 52.19 114 SER A O 1
ATOM 858 N N . GLY A 1 115 ? 0.901 -11.159 -33.754 1.00 53.94 115 GLY A N 1
ATOM 859 C CA . GLY A 1 115 ? 1.145 -10.925 -35.178 1.00 53.94 115 GLY A CA 1
ATOM 860 C C . GLY A 1 115 ? 1.482 -12.220 -35.893 1.00 53.94 115 GLY A C 1
ATOM 861 O O . GLY A 1 115 ? 2.156 -13.070 -35.269 1.00 53.94 115 GLY A O 1
#

Foldseek 3Di:
DDDDPPVDPPPPDPPPPDPQKDKFFFQDALVVLVVLLCVQDPQWDWDQDPQATFIAHVVGHTAKGKHADPDPPNRGGIMIIGGCDDDDPVSNVSSVSSCVSRVVRTDPPPPPPPD

Sequence (115 aa):
MTNSSEESTADAGESFTDPEFATMPLEISVDEAIDEVHDAVKGLHGTPTPVGIKVRTTDGMLVAVVRESEHEDDAVSSRLSYRIEPASELATRKAQKIATALERFTTPAETVPSG

Radius of gyration: 15.97 Å; chains: 1; bounding box: 29×32×71 Å

pLDDT: mean 76.07, std 16.9, range [38.66, 92.12]

Secondary structure (DSSP, 8-state):
-----------S------TTEEEEEESS-HHHHHHHHHHHSSSEEEEEETTEEEEEETTS-EEEEEEE-SS--TT--EEEEEE-SSS-HHHHHHHHHHHHHHGGGPPP-------